Protein AF-A0A8K0P906-F1 (afdb_monomer)

Sequence (169 aa):
MDVSRDEAKPSQKQEYLCCNSDCNSKSSNFTIAPRSTVKYYQATNHGKRTQYVCEVCLKEYMTHTEKMVSWALEKKPLFLFKMPEQKETVLITDSDEESEGNDDQIIEDVPLEIEDDLQEVIKGIVERIDLKSQYEGGEKILLDDMSDLKDCGLTNLILAGAWINNFDI

Radius of gyration: 27.14 Å; Cα contacts (8 Å, |Δi|>4): 94; chains: 1; bounding box: 62×71×81 Å

Foldseek 3Di:
DDDPDDDDDDDDDDDADALQPPDPDPAPAKDFQDPQLNVLSVRPCPDPDGHIHGPVSVVVSVVLVVVLLVCLLVLHASVPRDRDDDDPDDDPDPPPDDDDDDDPPPVVDDDVVVVVVVVVVVVVSCVSSVVVSNVVNVVVVVVVVVVVVVVVVVVVVVVVVVVVVVPPD

Structure (mmCIF, N/CA/C/O backbone):
data_AF-A0A8K0P906-F1
#
_entry.id   AF-A0A8K0P906-F1
#
loop_
_atom_site.group_PDB
_atom_site.id
_atom_site.type_symbol
_atom_site.label_atom_id
_atom_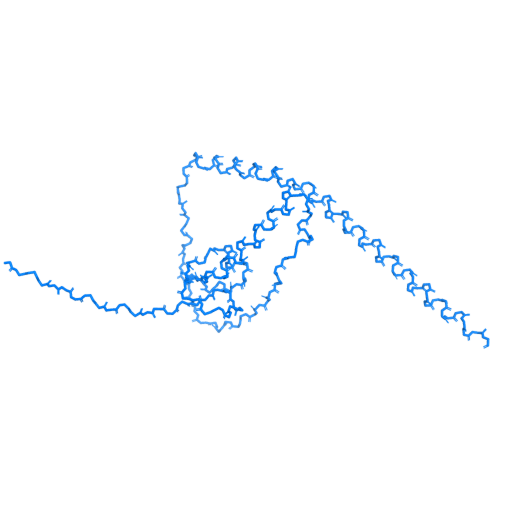site.label_alt_id
_atom_site.label_comp_id
_atom_site.label_asym_id
_atom_site.label_entity_id
_atom_site.label_seq_id
_atom_site.pdbx_PDB_ins_code
_atom_site.Cartn_x
_atom_site.Cartn_y
_atom_site.Cartn_z
_atom_site.occupancy
_atom_site.B_iso_or_equiv
_atom_site.auth_seq_id
_atom_site.auth_comp_id
_atom_site.auth_asym_id
_atom_site.auth_atom_id
_atom_site.pdbx_PDB_model_num
ATOM 1 N N . MET A 1 1 ? 38.399 16.228 -46.510 1.00 41.09 1 MET A N 1
ATOM 2 C CA . MET A 1 1 ? 37.083 15.847 -45.968 1.00 41.09 1 MET A CA 1
ATOM 3 C C . MET A 1 1 ? 37.011 14.345 -46.083 1.00 41.09 1 MET A C 1
ATOM 5 O O . MET A 1 1 ? 36.761 13.866 -47.173 1.00 41.09 1 MET A O 1
ATOM 9 N N . ASP A 1 2 ? 37.299 13.636 -45.000 1.00 36.34 2 ASP A N 1
ATOM 10 C CA . ASP A 1 2 ? 37.023 12.206 -44.886 1.00 36.34 2 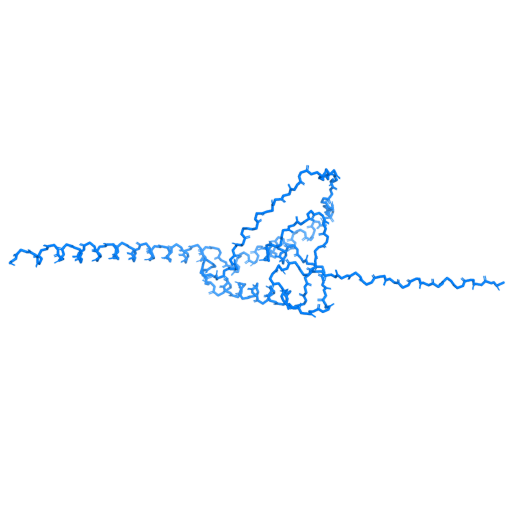ASP A CA 1
ATOM 11 C C . ASP A 1 2 ? 36.448 12.001 -43.490 1.00 36.34 2 ASP A C 1
ATOM 13 O O . ASP A 1 2 ? 37.133 12.182 -42.485 1.00 36.34 2 ASP A O 1
ATOM 17 N N . VAL A 1 3 ? 35.139 11.765 -43.446 1.00 42.72 3 VAL A N 1
ATOM 18 C CA . VAL A 1 3 ? 34.395 11.455 -42.227 1.00 42.72 3 VAL A CA 1
ATOM 19 C C . VAL A 1 3 ? 34.256 9.942 -42.211 1.00 42.72 3 VAL A C 1
ATOM 21 O O . VAL A 1 3 ? 33.370 9.385 -42.859 1.00 42.72 3 VAL A O 1
ATOM 24 N N . SER A 1 4 ? 35.176 9.279 -41.513 1.00 42.84 4 SER A N 1
ATOM 25 C CA . SER A 1 4 ? 35.063 7.858 -41.203 1.00 42.84 4 SER A CA 1
ATOM 26 C C . SER A 1 4 ? 33.834 7.654 -40.323 1.00 42.84 4 SER A C 1
ATOM 28 O O . SER A 1 4 ? 33.725 8.199 -39.228 1.00 42.84 4 SER A O 1
ATOM 30 N N . ARG A 1 5 ? 32.866 6.925 -40.871 1.00 45.00 5 ARG A N 1
ATOM 31 C CA . ARG A 1 5 ? 31.593 6.583 -40.248 1.00 45.00 5 ARG A CA 1
ATOM 32 C C . ARG A 1 5 ? 31.835 5.369 -39.356 1.00 45.00 5 ARG A C 1
ATOM 34 O O . ARG A 1 5 ? 31.891 4.253 -39.860 1.00 45.00 5 ARG A O 1
ATOM 41 N N . ASP A 1 6 ? 32.020 5.601 -38.060 1.00 44.59 6 ASP A N 1
ATOM 42 C CA . ASP A 1 6 ? 32.116 4.527 -37.074 1.00 44.59 6 ASP A CA 1
ATOM 43 C C . ASP A 1 6 ? 30.795 3.747 -37.034 1.00 44.59 6 ASP A C 1
ATOM 45 O O . ASP A 1 6 ? 29.734 4.275 -36.689 1.00 44.59 6 ASP A O 1
ATOM 49 N N . GLU A 1 7 ? 30.853 2.480 -37.439 1.00 45.09 7 GLU A N 1
ATOM 50 C CA . GLU A 1 7 ? 29.736 1.549 -37.343 1.00 45.09 7 GLU A CA 1
ATOM 51 C C . GLU A 1 7 ? 29.522 1.158 -35.875 1.00 45.09 7 GLU A C 1
ATOM 53 O O . GLU A 1 7 ? 30.369 0.527 -35.236 1.00 45.09 7 GLU A O 1
ATOM 58 N N . ALA A 1 8 ? 28.371 1.544 -35.323 1.00 46.41 8 ALA A N 1
ATOM 59 C CA . ALA A 1 8 ? 27.959 1.159 -33.982 1.00 46.41 8 ALA A CA 1
ATOM 60 C C . ALA A 1 8 ? 27.768 -0.366 -33.898 1.00 46.41 8 ALA A C 1
ATOM 62 O O . ALA A 1 8 ? 26.925 -0.943 -34.589 1.00 46.41 8 ALA A O 1
ATOM 63 N N . LYS A 1 9 ? 28.539 -1.018 -33.019 1.00 41.88 9 LYS A N 1
ATOM 64 C CA . LYS A 1 9 ? 28.358 -2.431 -32.653 1.00 41.88 9 LYS A CA 1
ATOM 65 C C . LYS A 1 9 ? 26.939 -2.663 -32.103 1.00 41.88 9 LYS A C 1
ATOM 67 O O . LYS A 1 9 ? 26.505 -1.893 -31.245 1.00 41.88 9 LYS A O 1
ATOM 72 N N . PRO A 1 10 ? 26.236 -3.735 -32.513 1.00 41.53 10 PRO A N 1
ATOM 73 C CA . PRO A 1 10 ? 24.938 -4.082 -31.947 1.00 41.53 10 PRO A CA 1
ATOM 74 C C . PRO A 1 10 ? 25.088 -4.442 -30.462 1.00 41.53 10 PRO A C 1
ATOM 76 O O . PRO A 1 10 ? 25.885 -5.310 -30.098 1.00 41.53 10 PRO A O 1
ATOM 79 N N . SER A 1 11 ? 24.331 -3.754 -29.607 1.00 50.06 11 SER A N 1
ATOM 80 C CA . SER A 1 11 ? 24.266 -4.012 -28.171 1.00 50.06 11 SER A CA 1
ATOM 81 C C . SER A 1 11 ? 23.685 -5.404 -27.916 1.00 50.06 11 SER A C 1
ATOM 83 O O . SER A 1 11 ? 22.609 -5.757 -28.402 1.00 50.06 11 SER A O 1
ATOM 85 N N . GLN A 1 12 ? 24.419 -6.227 -27.167 1.00 48.50 12 GLN A N 1
ATOM 86 C CA . GLN A 1 12 ? 23.935 -7.526 -26.711 1.00 48.50 12 GLN A CA 1
ATOM 87 C C . GLN A 1 12 ? 22.680 -7.316 -25.854 1.00 48.50 12 GLN A C 1
ATOM 89 O O . GLN A 1 12 ? 22.669 -6.497 -24.936 1.00 48.50 12 GLN A O 1
ATOM 94 N N . LYS A 1 13 ? 21.603 -8.028 -26.193 1.00 51.25 13 LYS A N 1
ATOM 95 C CA . LYS A 1 13 ? 20.294 -7.917 -25.547 1.00 51.25 13 LYS A CA 1
ATOM 96 C C . LYS A 1 13 ? 20.397 -8.517 -24.141 1.00 51.25 13 LYS A C 1
ATOM 98 O O . LYS A 1 13 ? 20.391 -9.732 -23.991 1.00 51.25 13 LYS A O 1
ATOM 103 N N . GLN A 1 14 ? 20.566 -7.671 -23.132 1.00 57.50 14 GLN A N 1
ATOM 104 C CA . GLN A 1 14 ? 20.602 -8.100 -21.737 1.00 57.50 14 GLN A CA 1
ATOM 105 C C . GLN A 1 14 ? 19.208 -8.626 -21.361 1.00 57.50 14 GLN A C 1
ATOM 107 O O . GLN A 1 14 ? 18.220 -7.899 -21.465 1.00 57.50 14 GLN A O 1
ATOM 112 N N . GLU A 1 15 ? 19.106 -9.907 -21.002 1.00 72.06 15 GLU A N 1
ATOM 113 C CA . GLU A 1 15 ? 17.850 -10.491 -20.528 1.00 72.06 15 GLU A CA 1
ATOM 114 C C . GLU A 1 15 ? 17.596 -10.000 -19.099 1.00 72.06 15 GLU A C 1
ATOM 116 O O . GLU A 1 15 ? 18.289 -10.379 -18.156 1.00 72.06 15 GLU A O 1
ATOM 121 N N . TYR A 1 16 ? 16.636 -9.088 -18.948 1.00 81.75 16 TYR A N 1
ATOM 122 C CA . TYR A 1 16 ? 16.194 -8.612 -17.642 1.00 81.75 16 TYR A CA 1
ATOM 123 C C . TYR A 1 16 ? 15.327 -9.673 -16.955 1.00 81.75 16 TYR A C 1
ATOM 125 O O . TYR A 1 16 ? 14.464 -10.282 -17.587 1.00 81.75 16 TYR A O 1
ATOM 133 N N . LEU A 1 17 ? 15.530 -9.859 -15.648 1.00 87.06 17 LEU A N 1
ATOM 134 C CA . LEU A 1 17 ? 14.712 -10.729 -14.801 1.00 87.06 17 LEU A CA 1
ATOM 135 C C . LEU A 1 17 ? 13.815 -9.882 -13.889 1.00 87.06 17 LEU A C 1
ATOM 137 O O . LEU A 1 17 ? 14.237 -8.842 -13.383 1.00 87.06 17 LEU A O 1
ATOM 141 N N . CYS A 1 18 ? 12.577 -10.330 -13.675 1.00 89.38 18 CYS A N 1
ATOM 142 C CA . CYS A 1 18 ? 11.643 -9.681 -12.757 1.00 89.38 18 CYS A CA 1
ATOM 143 C C . CYS A 1 18 ? 12.043 -9.943 -11.296 1.00 89.38 18 CYS A C 1
ATOM 145 O O . CYS A 1 18 ? 12.386 -11.067 -10.947 1.00 89.38 18 CYS A O 1
ATOM 147 N N . CYS A 1 19 ? 11.944 -8.927 -10.436 1.00 89.19 19 CYS A N 1
ATOM 148 C CA . CYS A 1 19 ? 12.246 -9.037 -9.009 1.00 89.19 19 CYS A CA 1
ATOM 149 C C . CYS A 1 19 ? 11.253 -9.934 -8.255 1.00 89.19 19 CYS A C 1
ATOM 151 O O . CYS A 1 19 ? 11.626 -10.562 -7.272 1.00 89.19 19 CYS A O 1
ATOM 153 N N . ASN A 1 20 ? 10.008 -10.041 -8.726 1.00 89.81 20 ASN A N 1
ATOM 154 C CA . ASN A 1 20 ? 9.073 -11.047 -8.228 1.00 89.81 20 ASN A CA 1
ATOM 155 C C . ASN A 1 20 ? 9.561 -12.458 -8.601 1.00 89.81 20 ASN A C 1
ATOM 157 O O . ASN A 1 20 ? 9.530 -12.827 -9.776 1.00 89.81 20 ASN A O 1
ATOM 161 N N . SER A 1 21 ? 9.965 -13.243 -7.600 1.00 84.56 21 SER A N 1
ATOM 162 C CA . SER A 1 21 ? 10.469 -14.612 -7.764 1.00 84.56 21 SER A CA 1
ATOM 163 C C . SER A 1 21 ? 9.416 -15.598 -8.280 1.00 84.56 21 SER A C 1
ATOM 165 O O . SER A 1 21 ? 9.775 -16.582 -8.921 1.00 84.56 21 SER A O 1
ATOM 167 N N . ASP A 1 22 ? 8.125 -15.314 -8.084 1.00 86.75 22 ASP A N 1
ATOM 168 C CA . ASP A 1 22 ? 7.014 -16.119 -8.612 1.00 86.75 22 ASP A CA 1
ATOM 169 C C . ASP A 1 22 ? 6.539 -15.646 -9.994 1.00 86.75 22 ASP A C 1
ATOM 171 O O . ASP A 1 22 ? 5.491 -16.072 -10.495 1.00 86.75 22 ASP A O 1
ATOM 175 N N . CYS A 1 23 ? 7.262 -14.711 -10.615 1.00 89.19 23 CYS A N 1
ATOM 176 C CA . CYS A 1 23 ? 6.865 -14.155 -11.895 1.00 89.19 23 CYS A CA 1
ATOM 177 C C . CYS A 1 23 ? 6.942 -15.209 -13.003 1.00 89.19 23 CYS A C 1
ATOM 179 O O . CYS A 1 23 ? 8.006 -15.526 -13.525 1.00 89.19 23 CYS A O 1
ATOM 181 N N . ASN A 1 24 ? 5.771 -15.673 -13.438 1.00 86.56 24 ASN A N 1
ATOM 182 C CA . ASN A 1 24 ? 5.609 -16.543 -14.607 1.00 86.56 24 ASN A CA 1
ATOM 183 C C . ASN A 1 24 ? 5.248 -15.762 -15.883 1.00 86.56 24 ASN A C 1
ATOM 185 O O . ASN A 1 24 ? 4.839 -16.344 -16.892 1.00 86.56 24 ASN A O 1
ATOM 189 N N . SER A 1 25 ? 5.338 -14.428 -15.848 1.00 83.44 25 SER A N 1
ATOM 190 C CA . SER A 1 25 ? 4.992 -13.600 -17.001 1.00 83.44 25 SER A CA 1
ATOM 191 C C . SER A 1 25 ? 6.068 -13.715 -18.084 1.00 83.44 25 SER A C 1
ATOM 193 O O . SER A 1 25 ? 7.258 -13.611 -17.802 1.00 83.44 25 SER A O 1
ATOM 195 N N . LYS A 1 26 ? 5.654 -13.843 -19.348 1.00 82.00 26 LYS A N 1
ATOM 196 C CA . LYS A 1 26 ? 6.550 -13.753 -20.517 1.00 82.00 26 LYS A CA 1
ATOM 197 C C . LYS A 1 26 ? 6.723 -12.305 -20.997 1.00 82.00 26 LYS A C 1
ATOM 199 O O . LYS A 1 26 ? 6.868 -12.067 -22.193 1.00 82.00 26 LYS A O 1
ATOM 204 N N . SER A 1 27 ? 6.603 -11.335 -20.089 1.00 80.00 27 SER A N 1
ATOM 205 C CA . SER A 1 27 ? 6.692 -9.917 -20.442 1.00 80.00 27 SER A CA 1
ATOM 206 C C . SER A 1 27 ? 8.075 -9.606 -21.007 1.00 80.00 27 SER A C 1
ATOM 208 O O . SER A 1 27 ? 9.080 -9.984 -20.416 1.00 80.00 27 SER A O 1
ATOM 210 N N . SER A 1 28 ? 8.126 -8.883 -22.124 1.00 83.44 28 SER A N 1
ATOM 211 C CA . SER A 1 28 ? 9.361 -8.283 -22.643 1.00 83.44 28 SER A CA 1
ATOM 212 C C . SER A 1 28 ? 9.609 -6.877 -22.092 1.00 83.44 28 SER A C 1
ATOM 214 O O . SER A 1 28 ? 10.679 -6.316 -22.317 1.00 83.44 28 SER A O 1
ATOM 216 N N . ASN A 1 29 ? 8.618 -6.301 -21.406 1.00 90.06 29 ASN A N 1
ATOM 217 C CA . ASN A 1 29 ? 8.658 -4.940 -20.889 1.00 90.06 29 ASN A CA 1
ATOM 218 C C . ASN A 1 29 ? 9.087 -4.968 -19.424 1.00 90.06 29 ASN A C 1
ATOM 220 O O . ASN A 1 29 ? 8.370 -5.513 -18.574 1.00 90.06 29 ASN A O 1
ATOM 224 N N . PHE A 1 30 ? 10.244 -4.366 -19.158 1.00 92.69 30 PHE A N 1
ATOM 225 C CA . PHE A 1 30 ? 10.841 -4.242 -17.837 1.00 92.69 30 PHE A CA 1
ATOM 226 C C . PHE A 1 30 ? 11.172 -2.784 -17.551 1.00 92.69 30 PHE A C 1
ATOM 228 O O . PHE A 1 30 ? 11.640 -2.056 -18.425 1.00 92.69 30 PHE A O 1
ATOM 235 N N . THR A 1 31 ? 10.965 -2.379 -16.307 1.00 92.94 31 THR A N 1
ATOM 236 C CA . THR A 1 31 ? 11.382 -1.076 -15.786 1.00 92.94 31 THR A CA 1
ATOM 237 C C . THR A 1 31 ? 12.228 -1.282 -14.542 1.00 92.94 31 THR A C 1
ATOM 239 O O . THR A 1 31 ? 12.162 -2.339 -13.912 1.00 92.94 31 THR A O 1
ATOM 242 N N . ILE A 1 32 ? 13.010 -0.272 -14.162 1.00 92.25 32 ILE A N 1
ATOM 243 C CA . ILE A 1 32 ? 13.718 -0.285 -12.878 1.00 92.25 32 ILE A CA 1
ATOM 244 C C . ILE A 1 32 ? 12.675 -0.416 -11.766 1.00 92.25 32 ILE A C 1
ATOM 246 O O . ILE A 1 32 ? 11.689 0.321 -11.748 1.00 92.25 32 ILE A O 1
ATOM 250 N N . ALA A 1 33 ? 12.871 -1.381 -10.872 1.00 91.12 33 ALA A N 1
ATOM 251 C CA . ALA A 1 33 ? 11.959 -1.635 -9.773 1.00 91.12 33 ALA A CA 1
ATOM 252 C C . ALA A 1 33 ? 12.117 -0.542 -8.702 1.00 91.12 33 ALA A C 1
ATOM 254 O O . ALA A 1 33 ? 13.210 -0.383 -8.149 1.00 91.12 33 ALA A O 1
ATOM 255 N N . PRO A 1 34 ? 11.046 0.196 -8.357 1.00 91.00 34 PRO A N 1
ATOM 256 C CA . PRO A 1 34 ? 11.056 1.057 -7.184 1.00 91.00 34 PRO A CA 1
ATOM 257 C C . PRO A 1 34 ? 11.391 0.251 -5.926 1.00 91.00 34 PRO A C 1
ATOM 259 O O . PRO A 1 34 ? 10.963 -0.897 -5.783 1.00 91.00 34 PRO A O 1
ATOM 262 N N . ARG A 1 35 ? 12.082 0.870 -4.960 1.00 88.06 35 ARG A N 1
ATOM 263 C CA . ARG A 1 35 ? 12.403 0.224 -3.671 1.00 88.06 35 ARG A CA 1
ATOM 264 C C . ARG A 1 35 ? 11.160 -0.343 -2.974 1.00 88.06 35 ARG A C 1
ATOM 266 O O . ARG A 1 35 ? 11.245 -1.372 -2.310 1.00 88.06 35 ARG A O 1
ATOM 273 N N . SER A 1 36 ? 10.008 0.310 -3.121 1.00 88.69 36 SER A N 1
ATOM 274 C CA . SER A 1 36 ? 8.739 -0.155 -2.558 1.00 88.69 36 SER A CA 1
ATOM 275 C C . SER A 1 36 ? 8.227 -1.432 -3.234 1.00 88.69 36 SER A C 1
ATOM 277 O O . SER A 1 36 ? 7.774 -2.337 -2.541 1.00 88.69 36 SER A O 1
ATOM 279 N N . THR A 1 37 ? 8.368 -1.552 -4.556 1.00 91.31 37 THR A N 1
ATOM 280 C CA . THR A 1 37 ? 8.016 -2.756 -5.325 1.00 91.31 37 THR A CA 1
ATOM 281 C C . THR A 1 37 ? 8.945 -3.926 -5.004 1.00 91.31 37 THR A C 1
ATOM 283 O O . THR A 1 37 ? 8.486 -5.054 -4.861 1.00 91.31 37 THR A O 1
ATOM 286 N N . VAL A 1 38 ? 10.242 -3.662 -4.821 1.00 88.69 38 VAL A N 1
ATOM 287 C CA . VAL A 1 38 ? 11.217 -4.667 -4.362 1.00 88.69 38 VAL A CA 1
ATOM 288 C C . VAL A 1 38 ? 10.825 -5.228 -2.995 1.00 88.69 38 VAL A C 1
ATOM 290 O O . VAL A 1 38 ? 10.738 -6.443 -2.826 1.00 88.69 38 VAL A 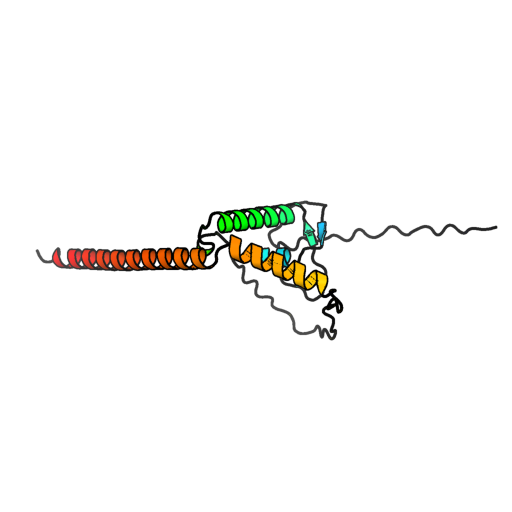O 1
ATOM 293 N N . LYS A 1 39 ? 10.510 -4.345 -2.035 1.00 87.06 39 LYS A N 1
ATOM 294 C CA . LYS A 1 39 ? 10.032 -4.736 -0.700 1.00 87.06 39 LYS A CA 1
ATOM 295 C C . LYS A 1 39 ? 8.711 -5.499 -0.755 1.00 87.06 39 LYS A C 1
ATOM 297 O O . LYS A 1 39 ? 8.551 -6.470 -0.026 1.00 87.06 39 LYS A O 1
ATOM 302 N N . TYR A 1 40 ? 7.786 -5.076 -1.615 1.00 89.44 40 TYR A N 1
ATOM 303 C CA . TYR A 1 40 ? 6.487 -5.725 -1.787 1.00 89.44 40 TYR A CA 1
ATOM 304 C C . TYR A 1 40 ? 6.622 -7.193 -2.197 1.00 89.44 40 TYR A C 1
ATOM 306 O O . TYR A 1 40 ? 6.003 -8.066 -1.594 1.00 89.44 40 TYR A O 1
ATOM 314 N N . TYR A 1 41 ? 7.477 -7.463 -3.184 1.00 88.25 41 TYR A N 1
ATOM 315 C CA . TYR A 1 41 ? 7.754 -8.821 -3.651 1.00 88.25 41 TYR A CA 1
ATOM 316 C C . TYR A 1 41 ? 8.777 -9.570 -2.805 1.00 88.25 41 TYR A C 1
ATOM 318 O O . TYR A 1 41 ? 9.065 -10.727 -3.096 1.00 88.25 41 TYR A O 1
ATOM 326 N N . GLN A 1 42 ? 9.325 -8.916 -1.777 1.00 79.81 42 GLN A N 1
ATOM 327 C CA . GLN A 1 42 ? 10.352 -9.473 -0.899 1.00 79.81 42 GLN A CA 1
ATOM 328 C C . GLN A 1 42 ? 11.525 -10.043 -1.693 1.00 79.81 42 GLN A C 1
ATOM 330 O O . GLN A 1 42 ? 12.164 -11.016 -1.299 1.00 79.81 42 GLN A O 1
ATOM 335 N N . ALA A 1 43 ? 11.802 -9.418 -2.838 1.00 70.69 43 ALA A N 1
ATOM 336 C CA . ALA A 1 43 ? 12.952 -9.771 -3.629 1.00 70.69 43 ALA A CA 1
ATOM 337 C C . ALA A 1 43 ? 14.174 -9.470 -2.768 1.00 70.69 43 ALA A C 1
ATOM 339 O O . ALA A 1 43 ? 14.333 -8.355 -2.259 1.00 70.69 43 ALA A O 1
ATOM 340 N N . THR A 1 44 ? 15.026 -10.471 -2.575 1.00 65.12 44 THR A N 1
ATOM 341 C CA . THR A 1 44 ? 16.274 -10.295 -1.847 1.00 65.12 44 THR A CA 1
ATOM 342 C C . THR A 1 44 ? 17.044 -9.171 -2.523 1.00 65.12 44 THR A C 1
ATOM 344 O O . THR A 1 44 ? 17.327 -9.239 -3.721 1.00 65.12 44 THR A O 1
ATOM 347 N N . ASN A 1 45 ? 17.328 -8.095 -1.784 1.00 59.25 45 ASN A N 1
ATOM 348 C CA . ASN A 1 45 ? 18.195 -7.026 -2.266 1.00 59.25 45 ASN A CA 1
ATOM 349 C C . ASN A 1 45 ? 19.575 -7.647 -2.488 1.00 59.25 45 ASN A C 1
ATOM 351 O O . ASN A 1 45 ? 20.366 -7.764 -1.557 1.00 59.25 45 ASN A O 1
ATOM 355 N N . HIS A 1 46 ? 19.842 -8.108 -3.710 1.00 55.00 46 HIS A N 1
ATOM 356 C CA . HIS A 1 46 ? 21.146 -8.608 -4.129 1.00 55.00 46 HIS A CA 1
ATOM 357 C C . HIS A 1 46 ? 22.127 -7.430 -4.212 1.00 55.00 46 HIS A C 1
ATOM 359 O O . HIS A 1 46 ? 22.473 -6.965 -5.299 1.00 55.00 46 HIS A O 1
ATOM 365 N N . GLY A 1 47 ? 22.522 -6.898 -3.054 1.00 56.44 47 GLY A N 1
ATOM 366 C CA . GLY A 1 47 ? 23.407 -5.744 -2.939 1.00 56.44 47 GLY A CA 1
ATOM 367 C C . GLY A 1 47 ? 22.955 -4.543 -3.779 1.00 56.44 47 GLY A C 1
ATOM 368 O O . GLY A 1 47 ? 21.767 -4.312 -3.997 1.00 56.44 47 GLY A O 1
ATOM 369 N N . LYS A 1 48 ? 23.931 -3.784 -4.289 1.00 58.97 48 LYS A N 1
ATOM 370 C CA . LYS A 1 48 ? 23.744 -2.587 -5.130 1.00 58.97 48 LYS A CA 1
ATOM 371 C C . LYS A 1 48 ? 23.219 -2.875 -6.551 1.00 58.97 48 LYS A C 1
ATOM 373 O O . LYS A 1 48 ? 23.243 -1.982 -7.398 1.00 58.97 48 LYS A O 1
ATOM 378 N N . ARG A 1 49 ? 22.799 -4.104 -6.877 1.00 73.06 49 ARG A N 1
ATOM 379 C CA . ARG A 1 49 ? 22.389 -4.439 -8.251 1.00 73.06 49 ARG A CA 1
ATOM 380 C C . ARG A 1 49 ? 21.018 -3.842 -8.557 1.00 73.06 49 ARG A C 1
ATOM 382 O O . ARG A 1 49 ? 20.052 -4.071 -7.833 1.00 73.06 49 ARG A O 1
ATOM 389 N N . THR A 1 50 ? 20.928 -3.101 -9.663 1.00 84.31 50 THR A N 1
ATOM 390 C CA . THR A 1 50 ? 19.661 -2.581 -10.187 1.00 84.31 50 THR A CA 1
ATOM 391 C C . THR A 1 50 ? 18.694 -3.734 -10.431 1.00 84.31 50 THR A C 1
ATOM 393 O O . THR A 1 50 ? 18.969 -4.624 -11.236 1.00 84.31 50 THR A O 1
ATOM 396 N N . GLN A 1 51 ? 17.561 -3.709 -9.736 1.00 88.12 51 GLN A N 1
ATOM 397 C CA . GLN A 1 51 ? 16.494 -4.682 -9.921 1.00 88.12 51 GLN A CA 1
ATOM 398 C C . GLN A 1 51 ? 15.473 -4.171 -10.931 1.00 88.12 51 GLN A C 1
ATOM 400 O O . GLN A 1 51 ? 15.235 -2.966 -11.039 1.00 88.12 51 GLN A O 1
ATOM 405 N N . TYR A 1 52 ? 14.855 -5.101 -11.650 1.00 91.62 52 TYR A N 1
ATOM 406 C CA . TYR A 1 52 ? 13.846 -4.807 -12.656 1.00 91.62 52 TYR A CA 1
ATOM 407 C C . TYR A 1 52 ? 12.527 -5.461 -12.277 1.00 91.62 52 TYR A C 1
ATOM 409 O O . TYR A 1 52 ? 12.496 -6.509 -11.641 1.00 91.62 52 TYR A O 1
ATOM 417 N N . VAL A 1 53 ? 11.424 -4.849 -12.677 1.00 93.44 53 VAL A N 1
ATOM 418 C CA . VAL A 1 53 ? 10.082 -5.404 -12.518 1.00 93.44 53 VAL A CA 1
ATOM 419 C C . VAL A 1 53 ? 9.415 -5.423 -13.883 1.00 93.44 53 VAL A C 1
ATOM 421 O O . VAL A 1 53 ? 9.563 -4.484 -14.669 1.00 93.44 53 VAL A O 1
ATOM 424 N N . CYS A 1 54 ? 8.720 -6.513 -14.199 1.00 94.88 54 CYS A N 1
ATOM 425 C CA . CYS A 1 54 ? 7.938 -6.560 -15.423 1.00 94.88 54 CYS A CA 1
ATOM 426 C C . CYS A 1 54 ? 6.657 -5.727 -15.281 1.00 94.88 54 CYS A C 1
ATOM 428 O O . CYS A 1 54 ? 6.139 -5.534 -14.180 1.00 94.88 54 CYS A O 1
ATOM 430 N N . GLU A 1 55 ? 6.100 -5.284 -16.404 1.00 94.44 55 GLU A N 1
ATOM 431 C CA . GLU A 1 55 ? 4.870 -4.481 -16.432 1.00 94.44 55 GLU A CA 1
ATOM 432 C C . GLU A 1 55 ? 3.695 -5.129 -15.670 1.00 94.44 55 GLU A C 1
ATOM 434 O O . GLU A 1 55 ? 2.955 -4.447 -14.961 1.00 94.44 55 GLU A O 1
ATOM 439 N N . VAL A 1 56 ? 3.550 -6.455 -15.764 1.00 95.12 56 VAL A N 1
ATOM 440 C CA . VAL A 1 56 ? 2.463 -7.201 -15.106 1.00 95.12 56 VAL A CA 1
ATOM 441 C C . VAL A 1 56 ? 2.574 -7.116 -13.583 1.00 95.12 56 VAL A C 1
ATOM 443 O O . VAL A 1 56 ? 1.602 -6.760 -12.919 1.00 95.12 56 VAL A O 1
ATOM 446 N N . CYS A 1 57 ? 3.760 -7.390 -13.036 1.00 93.75 57 CYS A N 1
ATOM 447 C CA . CYS A 1 57 ? 4.008 -7.313 -11.598 1.00 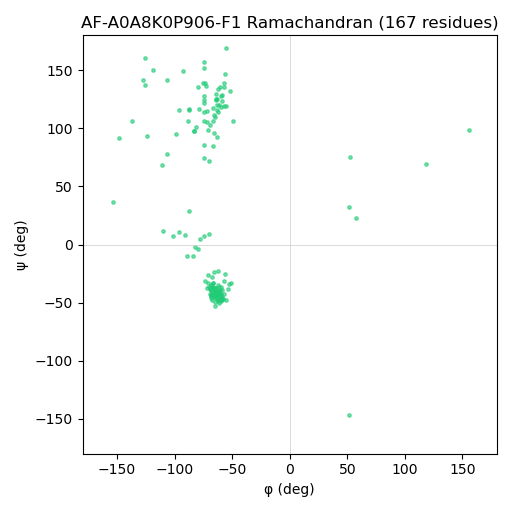93.75 57 CYS A CA 1
ATOM 448 C C . CYS A 1 57 ? 3.967 -5.864 -11.097 1.00 93.75 57 CYS A C 1
ATOM 450 O O . CYS A 1 57 ? 3.409 -5.577 -10.043 1.00 93.75 57 CYS A O 1
ATOM 452 N N . LEU A 1 58 ? 4.467 -4.903 -11.876 1.00 95.00 58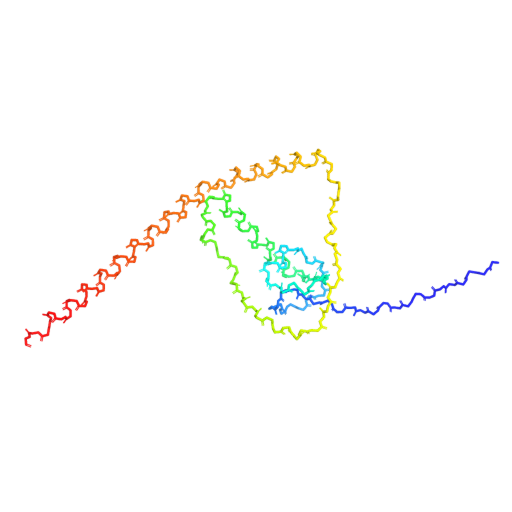 LEU A N 1
ATOM 453 C CA . LEU A 1 58 ? 4.346 -3.499 -11.492 1.00 95.00 58 LEU A CA 1
ATOM 454 C C . LEU A 1 58 ? 2.873 -3.079 -11.368 1.00 95.00 58 LEU A C 1
ATOM 456 O O . LEU A 1 58 ? 2.490 -2.450 -10.384 1.00 95.00 58 LEU A O 1
ATOM 460 N N . LYS A 1 59 ? 2.027 -3.474 -12.326 1.00 94.81 59 LYS A N 1
ATOM 461 C CA . LYS A 1 59 ? 0.590 -3.178 -12.296 1.00 94.81 59 LYS A CA 1
ATOM 462 C C . LYS A 1 59 ? -0.124 -3.847 -11.123 1.00 94.81 59 LYS A C 1
ATOM 464 O O . LYS A 1 59 ? -1.001 -3.234 -10.516 1.00 94.81 59 LYS A O 1
ATOM 469 N N . GLU A 1 60 ? 0.236 -5.085 -10.800 1.00 94.44 60 GLU A N 1
ATOM 470 C CA . GLU A 1 60 ? -0.293 -5.802 -9.638 1.00 94.44 60 GLU A CA 1
ATOM 471 C C . GLU A 1 60 ? 0.053 -5.077 -8.331 1.00 94.44 60 GLU A C 1
ATOM 473 O O . GLU A 1 60 ? -0.849 -4.769 -7.548 1.00 94.44 60 GLU A O 1
ATOM 478 N N . TYR A 1 61 ? 1.327 -4.723 -8.143 1.00 94.25 61 TYR A N 1
ATOM 479 C CA . TYR A 1 61 ? 1.796 -3.941 -7.000 1.00 94.25 61 TYR A CA 1
ATOM 480 C C . TYR A 1 61 ? 1.033 -2.614 -6.853 1.00 94.25 61 TYR A C 1
ATOM 482 O O . TYR A 1 61 ? 0.545 -2.292 -5.765 1.00 94.25 61 TYR A O 1
ATOM 490 N N . MET A 1 62 ? 0.884 -1.861 -7.948 1.00 95.69 62 MET A N 1
ATOM 491 C CA . MET A 1 62 ? 0.154 -0.589 -7.944 1.00 95.69 62 MET A CA 1
ATOM 492 C C . MET A 1 62 ? -1.316 -0.797 -7.574 1.00 95.69 62 MET A C 1
ATOM 494 O O . MET A 1 62 ? -1.826 -0.119 -6.689 1.00 95.69 62 MET A O 1
ATOM 498 N N . THR A 1 63 ? -1.969 -1.803 -8.161 1.00 96.00 63 THR A N 1
ATOM 499 C CA . THR A 1 63 ? -3.376 -2.126 -7.879 1.00 96.00 63 THR A CA 1
ATOM 500 C C . THR A 1 63 ? -3.593 -2.510 -6.411 1.00 96.00 63 THR A C 1
ATOM 502 O O . THR A 1 63 ? -4.606 -2.153 -5.810 1.00 96.00 63 THR A O 1
ATOM 505 N N . HIS A 1 64 ? -2.671 -3.272 -5.815 1.00 94.94 64 HIS A N 1
ATOM 506 C CA . HIS A 1 64 ? -2.757 -3.655 -4.402 1.00 94.94 64 HIS A CA 1
ATOM 507 C C . HIS A 1 64 ? -2.538 -2.451 -3.481 1.00 94.94 64 HIS A C 1
ATOM 509 O O . HIS A 1 64 ? -3.314 -2.247 -2.547 1.00 94.94 64 HIS A O 1
ATOM 515 N N . THR A 1 65 ? -1.559 -1.606 -3.809 1.00 93.38 65 THR A N 1
ATOM 516 C CA . THR A 1 65 ? -1.263 -0.381 -3.058 1.00 93.38 65 THR A CA 1
ATOM 517 C C . THR A 1 65 ? -2.431 0.607 -3.119 1.00 93.38 65 THR A C 1
ATOM 519 O O . THR A 1 65 ? -2.835 1.138 -2.088 1.00 93.38 65 THR A O 1
ATOM 522 N N . GLU A 1 66 ? -3.044 0.805 -4.288 1.00 94.94 66 GLU A N 1
ATOM 523 C CA . GLU A 1 66 ? -4.246 1.634 -4.452 1.00 94.94 66 GLU A CA 1
ATOM 524 C C . GLU A 1 66 ? -5.402 1.136 -3.582 1.00 94.94 66 GLU A C 1
ATOM 526 O O . GLU A 1 66 ? -6.006 1.920 -2.852 1.00 94.94 66 GLU A O 1
ATOM 531 N N . LYS A 1 67 ? -5.668 -0.177 -3.581 1.00 95.38 67 LYS A N 1
ATOM 532 C CA . LYS A 1 67 ? -6.700 -0.776 -2.719 1.00 95.38 67 LYS A CA 1
ATOM 533 C C . LYS A 1 67 ? -6.424 -0.539 -1.239 1.00 95.38 67 LYS A C 1
ATOM 535 O O . LYS A 1 67 ? -7.353 -0.226 -0.501 1.00 95.38 67 LYS A O 1
ATOM 540 N N . MET A 1 68 ? -5.171 -0.679 -0.809 1.00 93.56 68 MET A N 1
ATOM 541 C CA . MET A 1 68 ? -4.764 -0.409 0.571 1.00 93.56 68 MET A CA 1
ATOM 542 C C . MET A 1 68 ? -5.018 1.055 0.953 1.00 93.56 68 MET A C 1
ATOM 544 O O . MET A 1 68 ? -5.558 1.333 2.022 1.00 93.56 68 MET A O 1
ATOM 548 N N . VAL A 1 69 ? -4.681 1.995 0.064 1.00 92.19 69 VAL A N 1
ATOM 549 C CA . VAL A 1 69 ? -4.927 3.430 0.269 1.00 92.19 69 VAL A CA 1
ATOM 550 C C . VAL A 1 69 ? -6.425 3.721 0.345 1.00 92.19 69 VAL A C 1
ATOM 552 O O . VAL A 1 69 ? -6.860 4.406 1.269 1.00 92.19 69 VAL A O 1
ATOM 555 N N . SER A 1 70 ? -7.234 3.168 -0.563 1.00 92.75 70 SER A N 1
ATOM 556 C CA . SER A 1 70 ? -8.696 3.292 -0.500 1.00 92.75 70 SER A CA 1
ATOM 557 C C . SER A 1 70 ? -9.253 2.755 0.821 1.00 92.75 70 SER A C 1
ATOM 559 O O . SER A 1 70 ? -10.077 3.413 1.446 1.00 92.75 70 SER A O 1
ATOM 561 N N . TRP A 1 71 ? -8.753 1.611 1.295 1.00 92.88 71 TRP A N 1
ATOM 562 C CA . TRP A 1 71 ? -9.145 1.010 2.575 1.00 92.88 71 TRP A CA 1
ATOM 563 C C . TRP A 1 71 ? -8.860 1.936 3.765 1.00 92.88 71 TRP A C 1
ATOM 565 O O . TRP A 1 71 ? -9.724 2.139 4.619 1.00 92.88 71 TRP A O 1
ATOM 575 N N . ALA A 1 72 ? -7.669 2.543 3.786 1.00 89.75 72 ALA A N 1
ATOM 576 C CA . ALA A 1 72 ? -7.277 3.508 4.810 1.00 89.75 72 ALA A CA 1
ATOM 577 C C . ALA A 1 72 ? -8.165 4.763 4.787 1.00 89.75 72 ALA A C 1
ATOM 579 O O . ALA A 1 72 ? -8.606 5.231 5.838 1.00 89.75 72 ALA A O 1
ATOM 580 N N . LEU A 1 73 ? -8.462 5.292 3.595 1.00 91.00 73 LEU A N 1
ATOM 581 C CA . LEU A 1 73 ? -9.324 6.467 3.424 1.00 91.00 73 LEU A CA 1
ATOM 582 C C . LEU A 1 73 ? -10.777 6.192 3.834 1.00 91.00 73 LEU A C 1
ATOM 584 O O . LEU A 1 73 ? -11.429 7.067 4.398 1.00 91.00 73 LEU A O 1
ATOM 588 N N . GLU A 1 74 ? -11.263 4.968 3.626 1.00 91.06 74 GLU A N 1
ATOM 589 C CA . GLU A 1 74 ? -12.575 4.492 4.086 1.00 91.06 74 GLU A CA 1
ATOM 590 C C . GLU A 1 74 ? -12.631 4.201 5.598 1.00 91.06 74 GLU A C 1
ATOM 592 O O . GLU A 1 74 ? -13.629 3.669 6.083 1.00 91.06 74 GLU A O 1
ATOM 597 N N . LYS A 1 75 ? -11.576 4.534 6.357 1.00 88.50 75 LYS A N 1
ATOM 598 C CA . LYS A 1 75 ? -11.460 4.291 7.807 1.00 88.50 75 LYS A CA 1
ATOM 599 C C . LYS A 1 75 ? -11.603 2.824 8.201 1.00 88.50 75 LYS A C 1
ATOM 601 O O . LYS A 1 75 ? -11.919 2.504 9.346 1.00 88.50 75 LYS A O 1
ATOM 606 N N . LYS A 1 76 ? -11.352 1.911 7.266 1.00 89.25 76 LYS A N 1
ATOM 607 C CA . LYS A 1 76 ? -11.298 0.489 7.578 1.00 89.25 76 LYS A CA 1
ATOM 608 C C . LYS A 1 76 ? -9.928 0.183 8.194 1.00 89.25 76 LYS A C 1
ATOM 610 O O . LYS A 1 76 ? -8.922 0.652 7.653 1.00 89.25 76 LYS A O 1
ATOM 615 N N . PRO A 1 77 ? -9.860 -0.599 9.287 1.00 88.81 77 PRO A N 1
ATOM 616 C CA . PRO A 1 77 ? -8.591 -0.941 9.916 1.00 88.81 77 PRO A CA 1
ATOM 617 C C . PRO A 1 77 ? -7.657 -1.652 8.936 1.00 88.81 77 PRO A C 1
ATOM 619 O O . PRO A 1 77 ? -8.004 -2.699 8.380 1.00 88.81 77 PRO A O 1
ATOM 622 N N . LEU A 1 78 ? -6.459 -1.099 8.741 1.00 90.06 78 LEU A N 1
ATOM 623 C CA . LEU A 1 78 ? -5.414 -1.690 7.900 1.00 90.06 78 LEU A CA 1
ATOM 624 C C . LEU A 1 78 ? -4.943 -3.050 8.422 1.00 90.06 78 LEU A C 1
ATOM 626 O O . LEU A 1 78 ? -4.475 -3.868 7.640 1.00 90.06 78 LEU A O 1
ATOM 630 N N . PHE A 1 79 ? -5.127 -3.320 9.715 1.00 85.81 79 PHE A N 1
ATOM 631 C CA . PHE A 1 79 ? -4.867 -4.627 10.317 1.00 85.81 79 PHE A CA 1
ATOM 632 C C . PHE A 1 79 ? -5.656 -5.769 9.648 1.00 85.81 79 PHE A C 1
ATOM 634 O O . PHE A 1 79 ? -5.156 -6.883 9.548 1.00 85.81 79 PHE A O 1
ATOM 641 N N . LEU A 1 80 ? -6.860 -5.491 9.133 1.00 88.38 80 LEU A N 1
ATOM 642 C CA . LEU A 1 80 ? -7.671 -6.475 8.406 1.00 88.38 80 LEU A CA 1
ATOM 643 C C . LEU A 1 80 ? -7.296 -6.599 6.925 1.00 88.38 80 LEU A C 1
ATOM 645 O O . LEU A 1 80 ? -7.813 -7.467 6.219 1.00 88.38 80 LEU A O 1
ATOM 649 N N . PHE A 1 81 ? -6.458 -5.698 6.415 1.00 90.81 81 PHE A N 1
ATOM 650 C CA . PHE A 1 81 ? -6.095 -5.699 5.012 1.00 90.81 81 PHE A CA 1
ATOM 651 C C . PHE A 1 81 ? -5.122 -6.845 4.730 1.00 90.81 81 PHE A C 1
ATOM 653 O O . PHE A 1 81 ? -4.060 -6.953 5.343 1.00 90.81 81 PHE A O 1
ATOM 660 N N . LYS A 1 82 ? -5.474 -7.709 3.772 1.00 88.69 82 LYS A N 1
ATOM 661 C CA . LYS A 1 82 ? -4.648 -8.865 3.420 1.00 88.69 82 LYS A CA 1
ATOM 662 C C . LYS A 1 82 ? -3.353 -8.412 2.743 1.00 88.69 82 LYS A C 1
ATOM 664 O O . LYS A 1 82 ? -3.332 -8.082 1.551 1.00 88.69 82 LYS A O 1
ATOM 669 N N . MET A 1 83 ? -2.271 -8.436 3.511 1.00 83.81 83 MET A N 1
ATOM 670 C CA . MET A 1 83 ? -0.921 -8.257 2.993 1.00 83.81 83 MET A CA 1
ATOM 671 C C . MET A 1 83 ? -0.454 -9.520 2.253 1.00 83.81 83 MET A C 1
ATOM 673 O O . MET A 1 83 ? -0.920 -10.620 2.568 1.00 83.81 83 MET A O 1
ATOM 677 N N . PRO A 1 84 ? 0.445 -9.385 1.262 1.00 80.31 84 PRO A N 1
ATOM 678 C CA . PRO A 1 84 ? 1.129 -10.533 0.682 1.00 80.31 84 PRO A CA 1
ATOM 679 C C . PRO A 1 84 ? 1.859 -11.302 1.783 1.00 80.31 84 PRO A C 1
ATOM 681 O O . PRO A 1 84 ? 2.450 -10.693 2.678 1.00 80.31 84 PRO A O 1
ATOM 684 N N . GLU A 1 85 ? 1.810 -12.630 1.728 1.00 75.94 85 GLU A N 1
ATOM 685 C CA . GLU A 1 85 ? 2.492 -13.469 2.712 1.00 75.94 85 GLU A CA 1
ATOM 686 C C . GLU A 1 85 ? 3.998 -13.210 2.682 1.00 75.94 85 GLU A C 1
ATOM 688 O O . GLU A 1 85 ? 4.604 -13.107 1.609 1.00 75.94 85 GLU A O 1
ATOM 693 N N . GLN A 1 86 ? 4.600 -13.088 3.867 1.00 66.75 86 GLN A N 1
ATOM 694 C CA . GLN A 1 86 ? 6.041 -12.933 3.968 1.00 66.75 86 GLN A CA 1
ATOM 695 C C . GLN A 1 86 ? 6.731 -14.274 3.693 1.00 66.75 86 GLN A C 1
ATOM 697 O O . GLN A 1 86 ? 6.560 -15.231 4.443 1.00 66.75 86 GLN A O 1
ATOM 702 N N . LYS A 1 87 ? 7.485 -14.355 2.593 1.00 65.50 87 LYS A N 1
ATOM 703 C CA . LYS A 1 87 ? 8.334 -15.488 2.243 1.00 65.50 87 LYS A CA 1
ATOM 704 C C . LYS A 1 87 ? 9.701 -15.274 2.869 1.00 65.50 87 LYS A C 1
ATOM 706 O O . LYS A 1 87 ? 10.500 -14.470 2.398 1.00 65.50 87 LYS A O 1
ATOM 711 N N . GLU A 1 88 ? 9.985 -16.032 3.916 1.00 58.59 88 GLU A N 1
ATOM 712 C CA . GLU A 1 88 ? 11.321 -16.089 4.496 1.00 58.59 88 GLU A CA 1
ATOM 713 C C . GLU A 1 88 ? 12.235 -16.913 3.575 1.00 58.59 88 GLU A C 1
ATOM 715 O O . GLU A 1 88 ? 12.374 -18.129 3.704 1.00 58.59 88 GLU A O 1
ATOM 720 N N . THR A 1 89 ? 12.827 -16.268 2.570 1.00 58.22 89 THR A N 1
ATOM 721 C CA . THR A 1 89 ? 13.882 -16.892 1.767 1.00 58.22 89 THR A CA 1
ATOM 722 C C . THR A 1 89 ? 15.202 -16.785 2.521 1.00 58.22 89 THR A C 1
ATOM 724 O O . THR A 1 89 ? 15.841 -15.732 2.522 1.00 58.22 89 THR A O 1
ATOM 727 N N . VAL A 1 90 ? 15.617 -17.879 3.161 1.00 57.91 90 VAL A N 1
ATOM 728 C CA . VAL A 1 90 ? 16.950 -18.001 3.761 1.00 57.91 90 VAL A CA 1
ATOM 729 C C . VAL A 1 90 ? 17.975 -18.133 2.634 1.00 57.91 90 VAL A C 1
ATOM 731 O O . VAL A 1 90 ? 18.076 -19.171 1.982 1.00 57.91 90 VAL A O 1
ATOM 734 N N . LEU A 1 91 ? 18.720 -17.060 2.379 1.00 55.78 91 LEU A N 1
ATOM 735 C CA . LEU A 1 91 ? 19.872 -17.074 1.484 1.00 55.78 91 LEU A CA 1
ATOM 736 C C . LEU A 1 91 ? 21.067 -17.684 2.217 1.00 55.78 91 LEU A C 1
ATOM 738 O O . LEU A 1 91 ? 21.565 -17.116 3.187 1.00 55.78 91 LEU A O 1
ATOM 742 N N . ILE A 1 92 ? 21.550 -18.821 1.724 1.00 59.03 92 ILE A N 1
ATOM 743 C CA . ILE A 1 92 ? 22.877 -19.328 2.069 1.00 59.03 92 ILE A CA 1
ATOM 744 C C . ILE A 1 92 ? 23.856 -18.599 1.146 1.00 59.03 92 ILE A C 1
ATOM 746 O O . ILE A 1 92 ? 23.978 -18.942 -0.027 1.00 59.03 92 ILE A O 1
ATOM 750 N N . THR A 1 93 ? 24.484 -17.535 1.638 1.00 48.88 93 THR A N 1
ATOM 751 C CA . THR A 1 93 ? 25.579 -16.870 0.924 1.00 48.88 93 THR A CA 1
ATOM 752 C C . THR A 1 93 ? 26.888 -17.553 1.293 1.00 48.88 93 THR A C 1
ATOM 754 O O . THR A 1 93 ? 27.300 -17.488 2.453 1.00 48.88 93 THR A O 1
ATOM 757 N N . ASP A 1 94 ? 27.547 -18.184 0.320 1.00 42.91 94 ASP A N 1
ATOM 758 C CA . ASP A 1 94 ? 28.952 -18.558 0.465 1.00 42.91 94 ASP A CA 1
ATOM 759 C C . ASP A 1 94 ? 29.764 -17.267 0.667 1.00 42.91 94 ASP A C 1
ATOM 761 O O . ASP A 1 94 ? 29.691 -16.317 -0.114 1.00 42.91 94 ASP A O 1
ATOM 765 N N . SER A 1 95 ? 30.433 -17.208 1.812 1.00 49.91 95 SER A N 1
ATOM 766 C CA . SER A 1 95 ? 31.081 -16.035 2.395 1.00 49.91 95 SER A CA 1
ATOM 767 C C . SER A 1 95 ? 32.380 -15.675 1.666 1.00 49.91 95 SER A C 1
ATOM 769 O O . SER A 1 95 ? 33.447 -15.940 2.211 1.00 49.91 95 SER A O 1
ATOM 771 N N . ASP A 1 96 ? 32.312 -15.096 0.461 1.00 53.06 96 ASP A N 1
ATOM 772 C CA . ASP A 1 96 ? 33.527 -14.630 -0.240 1.00 53.06 96 ASP A CA 1
ATOM 773 C C . ASP A 1 96 ? 33.316 -13.465 -1.240 1.00 53.06 96 ASP A C 1
ATOM 775 O O . ASP A 1 96 ? 33.965 -13.391 -2.281 1.00 53.06 96 ASP A O 1
ATOM 779 N N . GLU A 1 97 ? 32.428 -12.509 -0.942 1.00 45.03 97 GLU A N 1
ATOM 780 C CA . GLU A 1 97 ? 32.412 -11.216 -1.653 1.00 45.03 97 GLU A CA 1
ATOM 781 C C . GLU A 1 97 ? 32.547 -10.057 -0.656 1.00 45.03 97 GLU A C 1
ATOM 783 O O . GLU A 1 97 ? 31.570 -9.563 -0.089 1.00 45.03 97 GLU A O 1
ATOM 788 N N . GLU A 1 98 ? 33.788 -9.610 -0.443 1.00 49.28 98 GLU A N 1
ATOM 789 C CA . GLU A 1 98 ? 34.072 -8.328 0.198 1.00 49.28 98 GLU A CA 1
ATOM 790 C C . GLU A 1 98 ? 33.560 -7.187 -0.694 1.00 49.28 98 GLU A C 1
ATOM 792 O O . GLU A 1 98 ? 34.099 -6.913 -1.765 1.00 49.28 98 GLU A O 1
ATOM 797 N N . SER A 1 99 ? 32.495 -6.515 -0.258 1.00 41.19 99 SER A N 1
ATOM 798 C CA . SER A 1 99 ? 31.969 -5.314 -0.910 1.00 41.19 99 SER A CA 1
ATOM 799 C C . SER A 1 99 ? 32.297 -4.089 -0.062 1.00 41.19 99 SER A C 1
ATOM 801 O O . SER A 1 99 ? 31.430 -3.540 0.621 1.00 41.19 99 SER A O 1
ATOM 803 N N . GLU A 1 100 ? 33.542 -3.625 -0.143 1.00 46.94 100 GLU A N 1
ATOM 804 C CA . GLU A 1 100 ? 33.856 -2.235 0.173 1.00 46.94 100 GLU A CA 1
ATOM 805 C C . GLU A 1 100 ? 33.159 -1.314 -0.836 1.00 46.94 100 GLU A C 1
ATOM 807 O O . GLU A 1 100 ? 33.254 -1.485 -2.052 1.00 46.94 100 GLU A O 1
ATOM 812 N N . GLY A 1 101 ? 32.443 -0.315 -0.330 1.00 38.34 101 GLY A N 1
ATOM 813 C CA . GLY A 1 101 ? 31.915 0.759 -1.154 1.00 38.34 101 GLY A CA 1
ATOM 814 C C . GLY A 1 101 ? 30.704 1.403 -0.515 1.00 38.34 101 GLY A C 1
ATOM 815 O O . GLY A 1 101 ? 29.585 0.917 -0.665 1.00 38.34 101 GLY A O 1
ATOM 816 N N . ASN A 1 102 ? 30.939 2.531 0.140 1.00 45.78 102 ASN A N 1
ATOM 817 C CA . ASN A 1 102 ? 29.928 3.524 0.475 1.00 45.78 102 ASN A CA 1
ATOM 818 C C . ASN A 1 102 ? 29.160 4.008 -0.770 1.00 45.78 102 ASN A C 1
ATOM 820 O O . ASN A 1 102 ? 29.519 3.698 -1.909 1.00 45.78 102 ASN A O 1
ATOM 824 N N . ASP A 1 103 ? 28.084 4.734 -0.487 1.00 39.47 103 ASP A N 1
ATOM 825 C CA . ASP A 1 103 ? 27.330 5.662 -1.340 1.00 39.47 103 ASP A CA 1
ATOM 826 C C . ASP A 1 103 ? 25.880 5.231 -1.547 1.00 39.47 103 ASP A C 1
ATOM 828 O O . ASP A 1 103 ? 25.419 4.894 -2.640 1.00 39.47 103 ASP A O 1
ATOM 832 N N . ASP A 1 104 ? 25.131 5.334 -0.448 1.00 42.06 104 ASP A N 1
ATOM 833 C CA . ASP A 1 104 ? 23.885 6.083 -0.512 1.00 42.06 104 ASP A CA 1
ATOM 834 C C . ASP A 1 104 ? 24.213 7.429 -1.167 1.00 42.06 104 ASP A C 1
ATOM 836 O O . ASP A 1 104 ? 24.870 8.273 -0.563 1.00 42.06 104 ASP A O 1
ATOM 840 N N . GLN A 1 105 ? 23.810 7.631 -2.422 1.00 46.41 105 GLN A N 1
ATOM 841 C CA . GLN A 1 105 ? 23.723 8.984 -2.963 1.00 46.41 105 GLN A CA 1
ATOM 842 C C . GLN A 1 105 ? 22.606 9.689 -2.195 1.00 46.41 105 GLN A C 1
ATOM 844 O O . GLN A 1 105 ? 21.438 9.672 -2.585 1.00 46.41 105 GLN A O 1
ATOM 849 N N . ILE A 1 106 ? 22.978 10.228 -1.039 1.00 49.91 106 ILE A N 1
ATOM 850 C CA . ILE A 1 106 ? 22.224 11.242 -0.327 1.00 49.91 106 ILE A CA 1
ATOM 851 C C . ILE A 1 106 ? 22.137 12.405 -1.313 1.00 49.91 106 ILE A C 1
ATOM 853 O O . ILE A 1 106 ? 23.154 12.917 -1.776 1.00 49.91 106 ILE A O 1
ATOM 857 N N . ILE A 1 107 ? 20.919 12.767 -1.712 1.00 55.44 107 ILE A N 1
ATOM 858 C CA . ILE A 1 107 ? 20.681 14.026 -2.416 1.00 55.44 107 ILE A CA 1
ATOM 859 C C . ILE A 1 107 ? 21.011 15.103 -1.384 1.00 55.44 107 ILE A C 1
ATOM 861 O O . ILE A 1 107 ? 20.212 15.363 -0.493 1.00 55.44 107 ILE A O 1
ATOM 865 N N . GLU A 1 108 ? 22.235 15.622 -1.433 1.00 55.16 108 GLU A N 1
ATOM 866 C CA . GLU A 1 108 ? 22.822 16.427 -0.353 1.00 55.16 108 GLU A CA 1
ATOM 867 C C . GLU A 1 108 ? 22.320 17.881 -0.327 1.00 55.16 108 GLU A C 1
ATOM 869 O O . GLU A 1 108 ? 22.754 18.664 0.505 1.00 55.16 108 GLU A O 1
ATOM 874 N N . ASP A 1 109 ? 21.361 18.232 -1.187 1.00 56.78 109 ASP A N 1
ATOM 875 C CA . ASP A 1 109 ? 20.673 19.523 -1.161 1.00 56.78 109 ASP A CA 1
ATOM 876 C C . ASP A 1 109 ? 19.234 19.347 -1.664 1.00 56.78 109 ASP A C 1
ATOM 878 O O . ASP A 1 109 ? 18.950 19.412 -2.865 1.00 56.78 109 ASP A O 1
ATOM 882 N N . VAL A 1 110 ? 18.304 19.092 -0.742 1.00 59.97 110 VAL A N 1
ATOM 883 C CA . VAL A 1 110 ? 16.881 19.349 -0.982 1.00 59.97 110 VAL A CA 1
ATOM 884 C C . VAL A 1 110 ? 16.641 20.804 -0.565 1.00 59.97 110 VAL A C 1
ATOM 886 O O . VAL A 1 110 ? 16.854 21.134 0.598 1.00 59.97 110 VAL A O 1
ATOM 889 N N . PRO A 1 111 ? 16.251 21.708 -1.482 1.00 70.69 111 PRO A N 1
ATOM 890 C CA . PRO A 1 111 ? 15.903 23.078 -1.121 1.00 70.69 111 PRO A CA 1
ATOM 891 C C . PRO A 1 111 ? 14.862 23.092 0.006 1.00 70.69 111 PRO A C 1
ATOM 893 O O . PRO A 1 111 ? 13.852 22.403 -0.106 1.00 70.69 111 PRO A O 1
ATOM 896 N N . LEU A 1 112 ? 15.082 23.900 1.050 1.00 66.50 112 LEU A N 1
ATOM 897 C CA . LEU A 1 112 ? 14.205 23.996 2.233 1.00 66.50 112 LEU A CA 1
ATOM 898 C C . LEU A 1 112 ? 12.720 24.209 1.878 1.00 66.50 112 LEU A C 1
ATOM 900 O O . LEU A 1 112 ? 11.839 23.683 2.545 1.00 66.50 112 LEU A O 1
ATOM 904 N N . GLU A 1 113 ? 12.436 24.920 0.785 1.00 70.12 113 GLU A N 1
ATOM 905 C CA . GLU A 1 113 ? 11.070 25.130 0.280 1.00 70.12 113 GLU A CA 1
ATOM 906 C C . GLU A 1 113 ? 10.378 23.811 -0.122 1.00 70.12 113 GLU A C 1
ATOM 908 O O . GLU A 1 113 ? 9.182 23.642 0.094 1.00 70.12 113 GLU A O 1
ATOM 913 N N . ILE A 1 114 ? 11.129 22.839 -0.652 1.00 73.50 114 ILE A N 1
ATOM 914 C CA . ILE A 1 114 ? 10.615 21.503 -0.994 1.00 73.50 114 ILE A CA 1
ATOM 915 C C . ILE A 1 114 ? 10.374 20.677 0.275 1.00 73.50 114 ILE A C 1
ATOM 917 O O . ILE A 1 114 ? 9.470 19.840 0.302 1.00 73.50 114 ILE A O 1
ATOM 921 N N . GLU A 1 115 ? 11.167 20.894 1.325 1.00 77.44 115 GLU A N 1
ATOM 922 C CA . GLU A 1 115 ? 10.989 20.205 2.605 1.00 77.44 115 GLU A CA 1
ATOM 923 C C . GLU A 1 115 ? 9.699 20.644 3.305 1.00 77.44 115 GLU A C 1
ATOM 925 O O . GLU A 1 115 ? 8.939 19.789 3.767 1.00 77.44 115 GLU A O 1
ATOM 930 N N . ASP A 1 116 ? 9.413 21.949 3.322 1.00 81.00 116 ASP A N 1
ATOM 931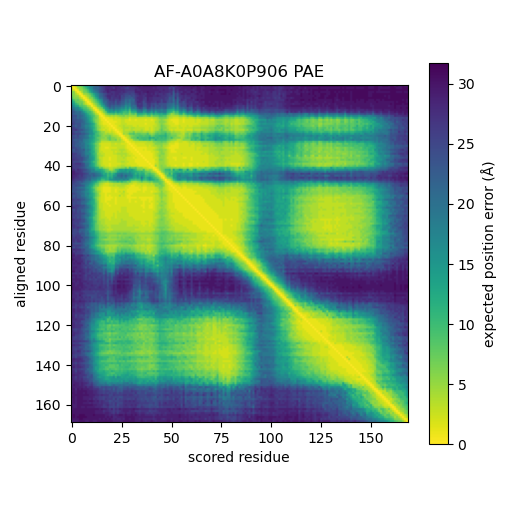 C CA . ASP A 1 116 ? 8.188 22.503 3.908 1.00 81.00 116 ASP A CA 1
ATOM 932 C C . ASP A 1 116 ? 6.931 22.001 3.174 1.00 81.00 116 ASP A C 1
ATOM 934 O O . ASP A 1 116 ? 5.994 21.502 3.811 1.00 81.00 116 ASP A O 1
ATOM 938 N N . ASP A 1 117 ? 6.943 22.032 1.837 1.00 86.06 117 ASP A N 1
ATOM 939 C CA . ASP A 1 117 ? 5.857 21.503 1.003 1.00 86.06 117 ASP A CA 1
ATOM 940 C C . ASP A 1 117 ? 5.644 19.999 1.244 1.00 86.06 117 ASP A C 1
ATOM 942 O O . ASP A 1 117 ? 4.513 19.515 1.381 1.00 86.06 117 ASP A O 1
ATOM 946 N N . LEU A 1 118 ? 6.735 19.232 1.334 1.00 87.00 118 LEU A N 1
ATOM 947 C CA . LEU A 1 118 ? 6.674 17.799 1.608 1.00 87.00 118 LEU A CA 1
ATOM 948 C C . LEU A 1 118 ? 6.087 17.528 2.997 1.00 87.00 118 LEU A C 1
ATOM 950 O O . LEU A 1 118 ? 5.266 16.619 3.157 1.00 87.00 118 LEU A O 1
ATOM 954 N N . GLN A 1 119 ? 6.475 18.317 3.998 1.00 88.75 119 GLN A N 1
ATOM 955 C CA . GLN A 1 119 ? 5.966 18.187 5.356 1.00 88.75 119 GLN A CA 1
ATOM 956 C C . GLN A 1 119 ? 4.465 18.496 5.430 1.00 88.75 119 GLN A C 1
ATOM 958 O O . GLN A 1 119 ? 3.729 17.772 6.109 1.00 88.75 119 GLN A O 1
ATOM 963 N N . GLU A 1 120 ? 3.983 19.514 4.711 1.00 92.25 120 GLU A N 1
ATOM 964 C CA . GLU A 1 120 ? 2.552 19.825 4.626 1.00 92.25 120 GLU A CA 1
ATOM 965 C C . GLU A 1 120 ? 1.767 18.683 3.966 1.00 92.25 120 GLU A C 1
ATOM 967 O O . GLU A 1 120 ? 0.734 18.249 4.490 1.00 92.25 120 GLU A O 1
ATOM 972 N N . VAL A 1 121 ? 2.285 18.125 2.868 1.00 90.38 121 VAL A N 1
ATOM 973 C CA . VAL A 1 121 ? 1.670 16.979 2.183 1.00 90.38 121 VAL A CA 1
ATOM 974 C C . VAL A 1 121 ? 1.597 15.761 3.102 1.00 90.38 121 VAL A C 1
ATOM 976 O O . VAL A 1 121 ? 0.535 15.141 3.217 1.00 90.38 121 VAL A O 1
ATOM 979 N N . ILE A 1 122 ? 2.691 15.424 3.790 1.00 89.38 12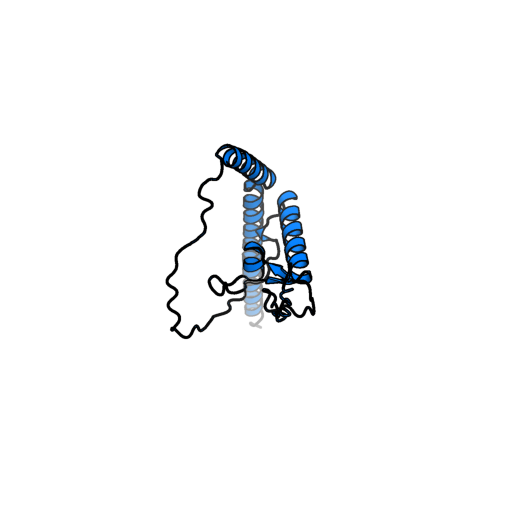2 ILE A N 1
ATOM 980 C CA . ILE A 1 122 ? 2.727 14.299 4.734 1.00 89.38 122 ILE A CA 1
ATOM 981 C C . ILE A 1 122 ? 1.709 14.520 5.852 1.00 89.38 122 ILE A C 1
ATOM 983 O O . ILE A 1 122 ? 0.918 13.620 6.144 1.00 89.38 122 ILE A O 1
ATOM 987 N N . LYS A 1 123 ? 1.678 15.717 6.445 1.00 92.75 123 LYS A N 1
ATOM 988 C CA . LYS A 1 123 ? 0.725 16.062 7.504 1.00 92.75 123 LYS A CA 1
ATOM 989 C C . LYS A 1 123 ? -0.719 15.906 7.024 1.00 92.75 123 LYS A C 1
ATOM 991 O O . LYS A 1 123 ? -1.510 15.235 7.686 1.00 92.75 123 LYS A O 1
ATOM 996 N N . GLY A 1 124 ? -1.039 16.428 5.841 1.00 91.25 124 GLY A N 1
ATOM 997 C CA . GLY A 1 124 ? -2.365 16.292 5.243 1.00 91.25 124 GLY A CA 1
ATOM 998 C C . GLY A 1 124 ? -2.758 14.835 4.981 1.00 91.25 124 GLY A C 1
ATOM 999 O O . GLY A 1 124 ? -3.914 14.461 5.175 1.00 91.25 124 GLY A O 1
ATOM 1000 N N . ILE A 1 125 ? -1.813 13.979 4.579 1.00 88.62 125 ILE A N 1
ATOM 1001 C CA . ILE A 1 125 ? -2.064 12.541 4.397 1.00 88.62 125 ILE A CA 1
ATOM 1002 C C . ILE A 1 125 ? -2.323 11.854 5.743 1.00 88.62 125 ILE A C 1
ATOM 1004 O O . ILE A 1 125 ? -3.287 11.098 5.857 1.00 88.62 125 ILE A O 1
ATOM 1008 N N . VAL A 1 126 ? -1.509 12.125 6.766 1.00 88.69 126 VAL A N 1
ATOM 1009 C CA . VAL A 1 126 ? -1.665 11.533 8.107 1.00 88.69 126 VAL A CA 1
ATOM 1010 C C . VAL A 1 126 ? -3.021 11.897 8.716 1.00 88.69 126 VAL A C 1
ATOM 1012 O O . VAL A 1 126 ? -3.715 11.026 9.246 1.00 88.69 126 VAL A O 1
ATOM 1015 N N . GLU A 1 127 ? -3.441 13.154 8.573 1.00 91.00 127 GLU A N 1
ATOM 1016 C CA . GLU A 1 127 ? -4.763 13.618 9.006 1.00 91.00 127 GLU A CA 1
ATOM 1017 C C . GLU A 1 127 ? -5.895 12.910 8.243 1.00 91.00 127 GLU A C 1
ATOM 1019 O O . GLU A 1 127 ? -6.865 12.449 8.849 1.00 91.00 127 GLU A O 1
ATOM 1024 N N . ARG A 1 128 ? -5.761 12.736 6.920 1.00 89.50 128 ARG A N 1
ATOM 1025 C CA . ARG A 1 128 ? -6.753 12.016 6.099 1.00 89.50 128 ARG A CA 1
ATOM 1026 C C . ARG A 1 128 ? -6.842 10.532 6.419 1.00 89.50 128 ARG A C 1
ATOM 1028 O O . ARG A 1 128 ? -7.931 9.975 6.302 1.00 89.50 128 ARG A O 1
ATOM 1035 N N . ILE A 1 129 ? -5.745 9.885 6.802 1.00 87.44 129 ILE A N 1
ATOM 1036 C CA . ILE A 1 129 ? -5.752 8.476 7.217 1.00 87.44 129 ILE A CA 1
ATOM 1037 C C . ILE A 1 129 ? -6.434 8.332 8.584 1.00 87.44 129 ILE A C 1
ATOM 1039 O O . ILE A 1 129 ? -7.187 7.383 8.780 1.00 87.44 129 ILE A O 1
ATOM 1043 N N . ASP A 1 130 ? -6.301 9.323 9.472 1.00 89.88 130 ASP A N 1
ATOM 1044 C CA . ASP A 1 130 ? -6.793 9.288 10.858 1.00 89.88 130 ASP A CA 1
ATOM 1045 C C . ASP A 1 130 ? -6.295 8.038 11.593 1.00 89.88 130 ASP A C 1
ATOM 1047 O O . ASP A 1 130 ? -7.019 7.064 11.817 1.00 89.88 130 ASP A O 1
ATOM 1051 N N . LEU A 1 131 ? -5.015 8.071 11.963 1.00 88.25 131 LEU A N 1
ATOM 1052 C CA . LEU A 1 131 ? -4.353 6.976 12.676 1.00 88.25 131 LEU A CA 1
ATOM 1053 C C . LEU A 1 131 ? -5.058 6.602 13.989 1.00 88.25 131 LEU A C 1
ATOM 1055 O O . LEU A 1 131 ? -4.960 5.456 14.423 1.00 88.25 131 LEU A O 1
ATOM 1059 N N . LYS A 1 132 ? -5.799 7.534 14.602 1.00 90.19 132 LYS A N 1
ATOM 1060 C CA . LYS A 1 132 ? -6.583 7.254 15.805 1.00 90.19 132 LYS A CA 1
ATOM 1061 C C . LYS A 1 132 ? -7.736 6.301 15.492 1.00 90.19 132 LYS A C 1
ATOM 1063 O O . LYS A 1 132 ? -7.870 5.287 16.170 1.00 90.19 132 LYS A O 1
ATOM 1068 N N . SER A 1 133 ? -8.495 6.562 14.426 1.00 89.31 133 SER A N 1
ATOM 1069 C CA . SER A 1 133 ? -9.556 5.646 13.975 1.00 89.31 133 SER A CA 1
ATOM 1070 C C . SER A 1 133 ? -9.024 4.250 13.623 1.00 89.31 133 SER A C 1
ATOM 1072 O O . SER A 1 133 ? -9.662 3.242 13.924 1.00 89.31 133 SER A O 1
ATOM 1074 N N . GLN A 1 134 ? -7.822 4.182 13.038 1.00 91.19 134 GLN A N 1
ATOM 1075 C CA . GLN A 1 134 ? -7.150 2.923 12.709 1.00 91.19 134 GLN A CA 1
ATOM 1076 C C . GLN A 1 134 ? -6.809 2.122 13.972 1.00 91.19 134 GLN A C 1
ATOM 1078 O O . GLN A 1 134 ? -7.038 0.913 14.009 1.00 91.19 134 GLN A O 1
ATOM 1083 N N . TYR A 1 135 ? -6.301 2.799 15.007 1.00 91.56 135 TYR A N 1
ATOM 1084 C CA . TYR A 1 135 ? -5.986 2.191 16.298 1.00 91.56 135 TYR A CA 1
ATOM 1085 C C . TYR A 1 135 ? -7.243 1.687 17.014 1.00 91.56 135 TYR A C 1
ATOM 1087 O O . TYR A 1 135 ? -7.315 0.510 17.350 1.00 91.56 135 TYR A O 1
ATOM 1095 N N . GLU A 1 136 ? -8.253 2.542 17.190 1.00 92.38 136 GLU A N 1
ATOM 1096 C CA . GLU A 1 136 ? -9.492 2.195 17.903 1.00 92.38 136 GLU A CA 1
ATOM 1097 C C . GLU A 1 136 ? -10.247 1.055 17.203 1.00 92.38 136 GLU A C 1
ATOM 1099 O O . GLU A 1 136 ? -10.753 0.136 17.850 1.00 92.38 136 GLU A O 1
ATOM 1104 N N . GLY A 1 137 ? -10.289 1.075 15.866 1.00 88.88 137 GLY A N 1
ATOM 1105 C CA . GLY A 1 137 ? -10.879 -0.006 15.086 1.00 88.88 137 GLY A CA 1
ATOM 1106 C C . GLY A 1 137 ? -10.122 -1.327 15.245 1.00 88.88 137 GLY A C 1
ATOM 1107 O O . GLY A 1 137 ? -10.755 -2.369 15.396 1.00 88.88 137 GLY A O 1
ATOM 1108 N N . GLY A 1 138 ? -8.786 -1.287 15.252 1.00 89.69 138 GLY A N 1
ATOM 1109 C CA . GLY A 1 138 ? -7.947 -2.464 15.489 1.00 89.69 138 GLY A CA 1
ATOM 1110 C C . GLY A 1 138 ? -8.089 -3.028 16.904 1.00 89.69 138 GLY A C 1
ATOM 1111 O O . GLY A 1 138 ? -8.259 -4.233 17.064 1.00 89.69 138 GLY A O 1
ATOM 1112 N N . GLU A 1 139 ? -8.080 -2.167 17.924 1.00 92.06 139 GLU A N 1
ATOM 1113 C CA . GLU A 1 139 ? -8.268 -2.555 19.327 1.00 92.06 139 GLU A CA 1
ATOM 1114 C C . GLU A 1 139 ? -9.609 -3.261 19.532 1.00 92.06 139 GLU A C 1
ATOM 1116 O O . GLU A 1 139 ? -9.660 -4.324 20.150 1.00 92.06 139 GLU A O 1
ATOM 1121 N N . LYS A 1 140 ? -10.683 -2.717 18.953 1.00 91.25 140 LYS A N 1
ATOM 1122 C CA . LYS A 1 140 ? -12.009 -3.329 19.031 1.00 91.25 140 LYS A CA 1
ATOM 1123 C C . LYS A 1 140 ? -12.028 -4.740 18.439 1.00 91.25 140 LYS A C 1
ATOM 1125 O O . LYS A 1 140 ? -12.533 -5.648 19.084 1.00 91.25 140 LYS A O 1
ATOM 1130 N N . ILE A 1 141 ? -11.455 -4.924 17.249 1.00 90.69 141 ILE A N 1
ATOM 1131 C CA . ILE A 1 141 ? -11.391 -6.238 16.589 1.00 90.69 141 ILE A CA 1
ATOM 1132 C C . ILE A 1 141 ? -10.644 -7.246 17.463 1.00 90.69 141 ILE A C 1
ATOM 1134 O O . ILE A 1 141 ? -11.123 -8.352 17.674 1.00 90.69 141 ILE A O 1
ATOM 1138 N N . LEU A 1 142 ? -9.492 -6.853 18.013 1.00 89.38 142 LEU A N 1
ATOM 1139 C CA . LEU A 1 142 ? -8.705 -7.735 18.873 1.00 89.38 142 LEU A CA 1
ATOM 1140 C C . LEU A 1 142 ? -9.449 -8.102 20.164 1.00 89.38 142 LEU A C 1
ATOM 1142 O O . LEU A 1 142 ? -9.332 -9.232 20.632 1.00 89.38 142 LEU A O 1
ATOM 1146 N N . LEU A 1 143 ? -10.204 -7.168 20.750 1.00 91.25 143 LEU A N 1
ATOM 1147 C CA . LEU A 1 143 ? -11.021 -7.442 21.933 1.00 91.25 143 LEU A CA 1
ATOM 1148 C C . LEU A 1 143 ? -12.173 -8.401 21.623 1.00 91.25 143 LEU A C 1
ATOM 1150 O O . LEU A 1 143 ? -12.401 -9.317 22.416 1.00 91.25 143 LEU A O 1
ATOM 1154 N N . ASP A 1 144 ? -12.840 -8.217 20.482 1.00 89.50 144 ASP A N 1
ATOM 1155 C CA . ASP A 1 144 ? -13.919 -9.090 20.011 1.00 89.50 144 ASP A CA 1
ATOM 1156 C C . ASP A 1 144 ? -13.382 -10.523 19.774 1.00 89.50 144 ASP A C 1
ATOM 1158 O O . ASP A 1 144 ? -13.901 -11.484 20.351 1.00 89.50 144 ASP A O 1
ATOM 1162 N N . ASP A 1 145 ? -12.253 -10.665 19.064 1.00 87.81 145 ASP A N 1
ATOM 1163 C CA . ASP A 1 145 ? -11.572 -11.955 18.849 1.00 87.81 145 ASP A CA 1
ATOM 1164 C C . ASP A 1 145 ? -11.165 -12.619 20.183 1.00 87.81 145 ASP A C 1
ATOM 1166 O O . ASP A 1 145 ? -11.282 -13.836 20.367 1.00 87.81 145 ASP A O 1
ATOM 1170 N N . MET A 1 146 ? -10.698 -11.830 21.160 1.00 86.81 146 MET A N 1
ATOM 1171 C CA . MET A 1 146 ? -10.354 -12.335 22.493 1.00 86.81 146 MET A CA 1
ATOM 1172 C C . MET A 1 146 ? -11.574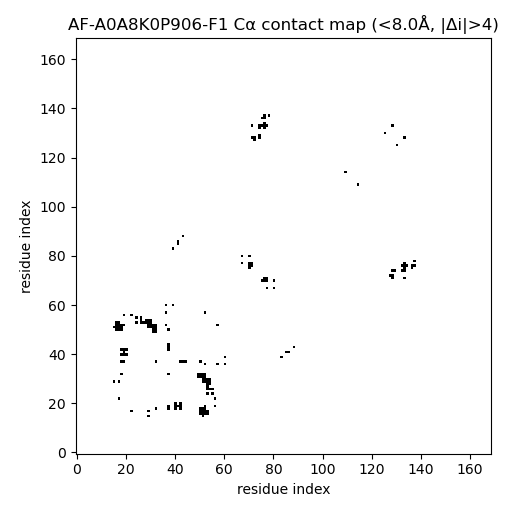 -12.801 23.296 1.00 86.81 146 MET A C 1
ATOM 1174 O O . MET A 1 146 ? -11.441 -13.745 24.083 1.00 86.81 146 MET A O 1
ATOM 1178 N N . SER A 1 147 ? -12.736 -12.153 23.164 1.00 88.00 147 SER A N 1
ATOM 1179 C CA . SER A 1 147 ? -13.974 -12.639 23.787 1.00 88.00 147 SER A CA 1
ATOM 1180 C C . SER A 1 147 ? -14.454 -13.937 23.151 1.00 88.00 147 SER A C 1
ATOM 1182 O O . SER A 1 147 ? -14.737 -14.887 23.882 1.00 88.00 147 SER A O 1
ATOM 1184 N N . ASP A 1 148 ? -14.421 -14.032 21.822 1.00 84.56 148 ASP A N 1
ATOM 1185 C CA . ASP A 1 148 ? -14.851 -15.230 21.098 1.00 84.56 148 ASP A CA 1
ATOM 1186 C C . ASP A 1 148 ? -14.014 -16.456 21.489 1.00 84.56 148 ASP A C 1
ATOM 1188 O O . ASP A 1 148 ? -14.546 -17.550 21.698 1.00 84.56 148 ASP A O 1
ATOM 1192 N N . LEU A 1 149 ? -12.703 -16.280 21.681 1.00 81.06 149 LEU A N 1
ATOM 1193 C CA . LEU A 1 149 ? -11.818 -17.345 22.158 1.00 81.06 149 LEU A CA 1
ATOM 1194 C C . LEU A 1 149 ? -12.151 -17.803 23.586 1.00 81.06 149 LEU A C 1
ATOM 1196 O O . LEU A 1 149 ? -12.059 -18.998 23.884 1.00 81.06 149 LEU A O 1
ATOM 1200 N N . LYS A 1 150 ? -12.547 -16.885 24.477 1.00 76.69 150 LYS A N 1
ATOM 1201 C CA . LYS A 1 150 ? -12.951 -17.227 25.853 1.00 76.69 150 LYS A CA 1
ATOM 1202 C C . LYS A 1 150 ? -14.249 -18.026 25.862 1.00 76.69 150 LYS A C 1
ATOM 1204 O O . LYS A 1 1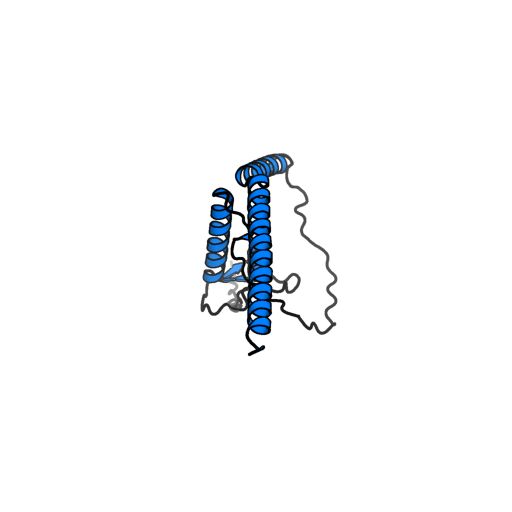50 ? -14.328 -19.041 26.557 1.00 76.69 150 LYS A O 1
ATOM 1209 N N . ASP A 1 151 ? -15.219 -17.621 25.053 1.00 75.94 151 ASP A N 1
ATOM 1210 C CA . ASP A 1 151 ? -16.512 -18.296 24.950 1.00 75.94 151 ASP A CA 1
ATOM 1211 C C . ASP A 1 151 ? -16.385 -19.664 24.254 1.00 75.94 151 ASP A C 1
ATOM 1213 O O . ASP A 1 151 ? -16.983 -20.655 24.690 1.00 75.94 151 ASP A O 1
ATOM 1217 N N . CYS A 1 152 ? -15.513 -19.784 23.248 1.00 65.94 152 CYS A N 1
ATOM 1218 C CA . CYS A 1 152 ? -15.158 -21.071 22.638 1.00 65.94 152 CYS A CA 1
ATOM 1219 C C . CYS A 1 152 ? -14.417 -22.006 23.617 1.00 65.94 152 CYS A C 1
ATOM 1221 O O . CYS A 1 152 ? -14.640 -23.218 23.623 1.00 65.94 152 CYS A O 1
ATOM 1223 N N . GLY A 1 153 ? -13.546 -21.475 24.480 1.00 61.06 153 GLY A N 1
ATOM 1224 C CA . GLY A 1 153 ? -12.885 -22.262 25.528 1.00 61.06 153 GLY A CA 1
ATOM 1225 C C . GLY A 1 153 ? -13.868 -22.781 26.584 1.00 61.06 153 GLY A C 1
ATOM 1226 O O . GLY A 1 153 ? -13.807 -23.948 26.978 1.00 61.06 153 GLY A O 1
ATOM 1227 N N . LEU A 1 154 ? -14.815 -21.937 27.000 1.00 58.62 154 LEU A N 1
ATOM 1228 C CA . LEU A 1 154 ? -15.874 -22.287 27.950 1.00 58.62 154 LEU A CA 1
ATOM 1229 C C . LEU A 1 154 ? -16.831 -23.341 27.387 1.00 58.62 154 LEU A C 1
ATOM 1231 O O . LEU A 1 154 ? -17.146 -24.307 28.079 1.00 58.62 154 LEU A O 1
ATOM 1235 N N . THR A 1 155 ? -17.255 -23.211 26.131 1.00 59.38 155 THR A N 1
ATOM 1236 C CA . THR A 1 155 ? -18.135 -24.199 25.485 1.00 59.38 155 THR A CA 1
ATOM 1237 C C . THR A 1 155 ? -17.456 -25.558 25.321 1.00 59.38 155 THR A C 1
ATOM 1239 O O . THR A 1 155 ? -18.085 -26.576 25.600 1.00 59.38 155 THR A O 1
ATOM 1242 N N . ASN A 1 156 ? -16.164 -25.602 24.986 1.00 58.31 156 ASN A N 1
ATOM 1243 C CA . ASN A 1 156 ? -15.409 -26.858 24.926 1.00 58.31 156 ASN A CA 1
ATOM 1244 C C . ASN A 1 156 ? -15.243 -27.524 26.304 1.00 58.31 156 ASN A C 1
ATOM 1246 O O . ASN A 1 156 ? -15.359 -28.744 26.408 1.00 58.31 156 ASN A O 1
ATOM 1250 N N . LEU A 1 157 ? -15.039 -26.748 27.375 1.00 58.72 157 LEU A N 1
ATOM 1251 C CA . LEU A 1 157 ? -14.994 -27.273 28.748 1.00 58.72 157 LEU A CA 1
ATOM 1252 C C . LEU A 1 157 ? -16.366 -27.756 29.239 1.00 58.72 157 LEU A C 1
ATOM 1254 O O . LEU A 1 157 ? -16.448 -28.792 29.897 1.00 58.72 157 LEU A O 1
ATOM 1258 N N . ILE A 1 158 ? -17.446 -27.050 28.896 1.00 59.34 158 ILE A N 1
ATOM 1259 C CA . ILE A 1 158 ? -18.820 -27.458 29.223 1.00 59.34 158 ILE A CA 1
ATOM 1260 C C . ILE A 1 158 ? -19.193 -28.738 28.465 1.00 59.34 158 ILE A C 1
ATOM 1262 O O . ILE A 1 158 ? -19.743 -29.658 29.067 1.00 59.34 158 ILE A O 1
ATOM 1266 N N . LEU A 1 159 ? -18.854 -28.842 27.176 1.00 57.91 159 LEU A N 1
ATOM 1267 C CA . LEU A 1 159 ? -19.082 -30.055 26.385 1.00 57.91 159 LEU A CA 1
ATOM 1268 C C . LEU A 1 159 ? -18.246 -31.236 26.901 1.00 57.91 159 LEU A C 1
ATOM 1270 O O . LEU A 1 159 ? -18.778 -32.338 27.025 1.00 57.91 159 LEU A O 1
ATOM 1274 N N . ALA A 1 160 ? -16.983 -31.017 27.281 1.00 58.84 160 ALA A N 1
ATOM 1275 C CA . ALA A 1 160 ? -16.148 -32.051 27.894 1.00 58.84 160 ALA A CA 1
ATOM 1276 C C . ALA A 1 160 ? -16.683 -32.500 29.270 1.00 58.84 160 ALA A C 1
ATOM 1278 O O . ALA A 1 160 ? -16.736 -33.696 29.553 1.00 58.84 160 ALA A O 1
ATOM 1279 N N . GLY A 1 161 ? -17.147 -31.568 30.109 1.00 54.78 161 GLY A N 1
ATOM 1280 C CA . GLY A 1 161 ? -17.769 -31.881 31.401 1.00 54.78 161 GLY A CA 1
ATOM 1281 C C . GLY A 1 161 ? -19.122 -32.595 31.273 1.00 54.78 161 GLY A C 1
ATOM 1282 O O . GLY A 1 161 ? -19.432 -33.483 32.066 1.00 54.78 161 GLY A O 1
ATOM 1283 N N . ALA A 1 162 ? -19.912 -32.266 30.247 1.00 56.44 162 ALA A N 1
ATOM 1284 C CA . ALA A 1 162 ? -21.177 -32.939 29.945 1.00 56.44 162 ALA A CA 1
ATOM 1285 C C . ALA A 1 162 ? -20.988 -34.369 29.403 1.00 56.44 162 ALA A C 1
ATOM 1287 O O . ALA A 1 162 ? -21.865 -35.214 29.590 1.00 56.44 162 ALA A O 1
ATOM 1288 N N . TRP A 1 163 ? -19.847 -34.660 28.767 1.00 52.34 163 TRP A N 1
ATOM 1289 C CA . TRP A 1 163 ? -19.471 -36.021 28.369 1.00 52.34 163 TRP A CA 1
ATOM 1290 C C . TRP A 1 163 ? -19.073 -36.898 29.563 1.00 52.34 163 TRP A C 1
ATOM 1292 O O . TRP A 1 163 ? -19.445 -38.067 29.598 1.00 52.34 163 TRP A O 1
ATOM 1302 N N . ILE A 1 164 ? -18.380 -36.346 30.564 1.00 54.94 164 ILE A N 1
ATOM 1303 C CA . ILE A 1 164 ? -17.954 -37.104 31.756 1.00 54.94 164 ILE A CA 1
ATOM 1304 C C . ILE A 1 164 ? -19.158 -37.498 32.631 1.00 54.94 164 ILE A C 1
ATOM 1306 O O . ILE A 1 164 ? -19.212 -38.617 33.128 1.00 54.94 164 ILE A O 1
ATOM 1310 N N . ASN A 1 165 ? -20.173 -36.635 32.752 1.00 53.53 165 ASN A N 1
ATOM 1311 C CA . ASN A 1 165 ? -21.363 -36.906 33.574 1.00 53.53 165 ASN A CA 1
ATOM 1312 C C . ASN A 1 165 ? -22.413 -37.830 32.920 1.00 53.53 165 ASN A C 1
ATOM 1314 O O . ASN A 1 165 ? -23.413 -38.146 33.557 1.00 53.53 165 ASN A O 1
ATOM 1318 N N . ASN A 1 166 ? -22.223 -38.253 31.665 1.00 53.19 166 ASN A N 1
ATOM 1319 C CA . ASN A 1 166 ? -23.124 -39.187 30.969 1.00 53.19 166 ASN A CA 1
ATOM 1320 C C . ASN A 1 166 ? -22.595 -40.634 30.929 1.00 53.19 166 ASN A C 1
ATOM 1322 O O . ASN A 1 166 ? -23.186 -41.472 30.253 1.00 53.19 166 ASN A O 1
ATOM 1326 N N . PHE A 1 167 ? -21.498 -40.936 31.636 1.00 51.66 167 PHE A N 1
ATOM 1327 C CA . PHE A 1 167 ? -20.888 -42.273 31.679 1.00 51.66 167 PHE A CA 1
ATOM 1328 C C . PHE A 1 167 ? -21.035 -43.007 33.027 1.00 51.66 167 PHE A C 1
ATOM 1330 O O . PHE A 1 167 ? -20.418 -44.052 33.208 1.00 51.66 167 PHE A O 1
ATOM 1337 N N . ASP A 1 168 ? -21.880 -42.505 33.933 1.00 50.69 168 ASP A N 1
ATOM 1338 C CA . ASP A 1 168 ? -22.287 -43.196 35.168 1.00 50.69 168 ASP A CA 1
ATOM 1339 C C . ASP A 1 168 ? -23.774 -43.608 35.105 1.00 50.69 168 ASP A C 1
ATOM 1341 O O . ASP A 1 168 ? -24.599 -43.052 35.830 1.00 50.69 168 ASP A O 1
ATOM 1345 N N . ILE A 1 169 ? -24.125 -44.566 34.229 1.00 42.91 169 ILE A N 1
ATOM 1346 C CA . ILE A 1 169 ? -25.299 -45.467 34.358 1.00 42.91 169 ILE A CA 1
ATOM 1347 C C . ILE A 1 169 ? -24.947 -46.839 33.774 1.00 42.91 169 ILE A C 1
ATOM 1349 O O . ILE A 1 169 ? -24.514 -46.882 32.601 1.00 42.91 169 ILE A O 1
#

Mean predicted aligned error: 14.95 Å

pLDDT: mean 74.7, std 18.52, range [36.34, 96.0]

Solvent-accessible surface area (backbone atoms only — not comparable to full-atom values): 10748 Å² total; per-residue (Å²): 141,83,83,84,78,81,78,78,76,84,77,79,83,77,85,82,61,53,42,43,86,84,64,80,72,89,67,90,50,70,44,79,44,52,73,68,57,36,58,68,52,57,34,77,76,65,67,94,58,88,48,27,28,28,60,68,59,49,51,50,53,50,54,51,50,51,50,52,51,53,37,33,62,70,60,42,37,65,85,76,52,88,69,80,82,85,74,86,75,84,78,86,71,82,91,79,76,91,76,87,74,87,73,81,82,67,78,87,77,73,59,67,72,60,52,53,55,49,51,53,52,51,50,54,49,52,61,59,43,32,64,64,56,35,48,57,48,43,52,50,52,54,52,52,55,53,49,53,52,51,53,54,52,50,50,53,51,50,54,53,53,56,56,63,72,70,71,83,124

Organism: Ladona fulva (NCBI:txid123851)

Secondary structure (DSSP, 8-state):
-------PPPPP-----BS-TT-------EEEPPHHHHHHTT----TTPPPEEEHHHHHHHHHHHHHHHHHHHTT--GGGS-PPP---------S------------S---HHHHHHHHHHHHHHHHHHTHHHHHHHHHHHHHHHHHHHHHHHHHHHHHHHHHHTTS--